Protein AF-A0A496TP37-F1 (afdb_monomer)

Mean predicted aligned error: 8.99 Å

Structure (mmCIF, N/CA/C/O backbone):
data_AF-A0A496TP37-F1
#
_entry.id   AF-A0A496TP37-F1
#
loop_
_atom_site.group_PDB
_atom_site.id
_atom_site.type_symbol
_atom_site.label_atom_id
_atom_site.label_alt_id
_atom_site.label_comp_id
_atom_site.label_asym_id
_atom_site.label_entity_id
_atom_site.label_seq_id
_atom_site.pdbx_PDB_ins_code
_atom_site.Cartn_x
_atom_site.Cartn_y
_atom_s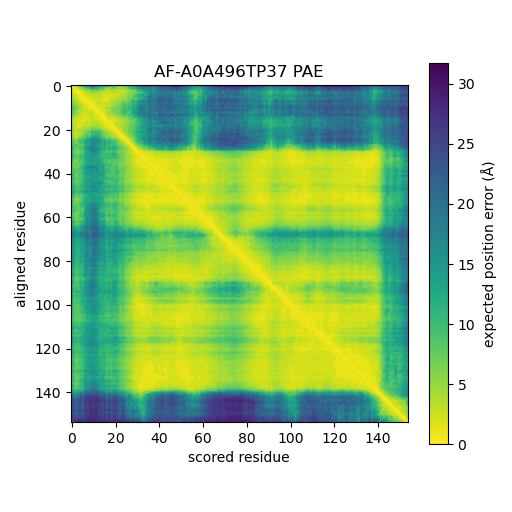ite.Cartn_z
_atom_site.occupancy
_atom_site.B_iso_or_equiv
_atom_site.auth_seq_id
_atom_site.auth_comp_id
_atom_site.auth_asym_id
_atom_site.auth_atom_id
_atom_site.pdbx_PDB_model_num
ATOM 1 N N . LYS A 1 1 ? -11.619 12.495 -5.257 1.00 53.22 1 LYS A N 1
ATOM 2 C CA . LYS A 1 1 ? -11.632 13.591 -4.256 1.00 53.22 1 LYS A CA 1
ATOM 3 C C . LYS A 1 1 ? -10.196 14.105 -4.172 1.00 53.22 1 LYS A C 1
ATOM 5 O O . LYS A 1 1 ? -9.314 13.289 -4.377 1.00 53.22 1 LYS A O 1
ATOM 10 N N . GLY A 1 2 ? -9.989 15.420 -4.062 1.00 66.56 2 GLY A N 1
ATOM 11 C CA . GLY A 1 2 ? -8.656 16.046 -4.087 1.00 66.56 2 GLY A CA 1
ATOM 12 C C . GLY A 1 2 ? -7.951 16.020 -2.726 1.00 66.56 2 GLY A C 1
ATOM 13 O O . GLY A 1 2 ? -8.328 15.237 -1.860 1.00 66.56 2 GLY A O 1
ATOM 14 N N . PHE A 1 3 ? -6.971 16.898 -2.522 1.00 66.25 3 PHE A N 1
ATOM 15 C CA . PHE A 1 3 ? -6.125 16.924 -1.322 1.00 66.25 3 PHE A CA 1
ATOM 16 C C . PHE A 1 3 ? -6.819 17.659 -0.172 1.00 66.25 3 PHE A C 1
ATOM 18 O O . PHE A 1 3 ? -7.283 18.777 -0.396 1.00 66.25 3 PHE A O 1
ATOM 25 N N . PRO A 1 4 ? -6.914 17.095 1.047 1.00 72.69 4 PRO A N 1
ATOM 26 C CA . PRO A 1 4 ? -7.517 17.803 2.172 1.00 72.69 4 PRO A CA 1
ATOM 27 C C . PRO A 1 4 ? -6.776 19.116 2.429 1.00 72.69 4 PRO A C 1
ATOM 29 O O . PRO A 1 4 ? -5.544 19.177 2.398 1.00 72.69 4 PRO A O 1
ATOM 32 N N . LYS A 1 5 ? -7.528 20.186 2.670 1.00 79.06 5 LYS A N 1
ATOM 33 C CA . LYS A 1 5 ? -6.941 21.479 2.998 1.00 79.06 5 LYS A CA 1
ATOM 34 C C . LYS A 1 5 ? -6.326 21.416 4.393 1.00 79.06 5 LYS A C 1
ATOM 36 O O . LYS A 1 5 ? -6.998 21.075 5.363 1.00 79.06 5 LYS A O 1
ATOM 41 N N . TYR A 1 6 ? -5.068 21.825 4.488 1.00 80.25 6 TYR A N 1
ATOM 42 C CA . TYR A 1 6 ? -4.398 22.015 5.767 1.00 80.25 6 TYR A CA 1
ATOM 43 C C . TYR A 1 6 ? -4.899 23.287 6.455 1.00 80.25 6 TYR A C 1
ATOM 45 O O . TYR A 1 6 ? -5.019 24.342 5.820 1.00 80.25 6 TYR A O 1
ATOM 53 N N . TYR A 1 7 ? -5.151 23.214 7.757 1.00 83.88 7 TYR A N 1
ATOM 54 C CA . TYR A 1 7 ? -5.413 24.391 8.581 1.00 83.88 7 TYR A CA 1
ATOM 55 C C . TYR A 1 7 ? -4.819 24.219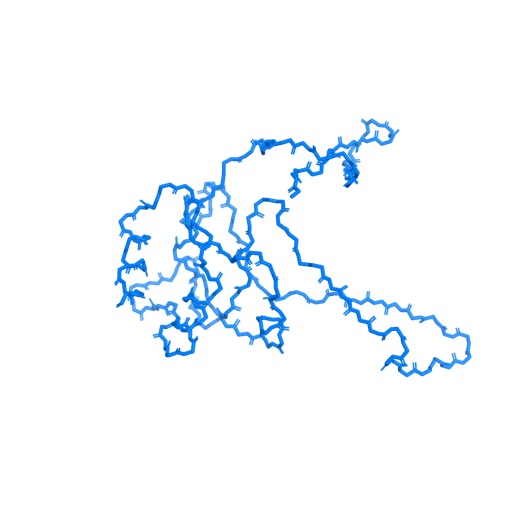 9.977 1.00 83.88 7 TYR A C 1
ATOM 57 O O . TYR A 1 7 ? -4.532 23.113 10.410 1.00 83.88 7 TYR A O 1
ATOM 65 N N . SER A 1 8 ? -4.623 25.325 10.686 1.00 86.06 8 SER A N 1
ATOM 66 C CA . SER A 1 8 ? -4.280 25.299 12.104 1.00 86.06 8 SER A CA 1
ATOM 67 C C . SER A 1 8 ? -5.335 26.097 12.865 1.00 86.06 8 SER A C 1
ATOM 69 O O . SER A 1 8 ? -5.517 27.279 12.546 1.00 86.06 8 SER A O 1
ATOM 71 N N . PRO A 1 9 ? -6.042 25.496 13.839 1.00 82.94 9 PRO A N 1
ATOM 72 C CA . PRO A 1 9 ? -7.013 26.226 14.648 1.00 82.94 9 PRO A CA 1
ATOM 73 C C . PRO A 1 9 ? -6.392 27.408 15.407 1.00 82.94 9 PRO A C 1
ATOM 75 O O . PRO A 1 9 ? -7.064 28.414 15.634 1.00 82.94 9 PRO A O 1
ATOM 78 N N . ASP A 1 10 ? -5.119 27.294 15.799 1.00 89.94 10 ASP A N 1
ATOM 79 C CA . ASP A 1 10 ? -4.412 28.247 16.662 1.00 89.94 10 ASP A CA 1
ATOM 80 C C . ASP A 1 10 ? -3.208 28.938 15.986 1.00 89.94 10 ASP A C 1
ATOM 82 O O . ASP A 1 10 ? -2.503 29.729 16.619 1.00 89.94 10 ASP A O 1
ATOM 86 N N . GLY A 1 11 ? -2.983 28.670 14.697 1.00 88.56 11 GLY A N 1
ATOM 87 C CA . GLY A 1 11 ? -1.869 29.199 13.909 1.00 88.56 11 GLY A CA 1
ATOM 88 C C . GLY A 1 11 ? -0.523 28.513 14.163 1.00 88.56 11 GLY A C 1
ATOM 89 O O . GLY A 1 11 ? 0.498 29.017 13.692 1.00 88.56 11 GLY A O 1
ATOM 90 N N . LYS A 1 12 ? -0.496 27.400 14.904 1.00 87.44 12 LYS A N 1
ATOM 91 C CA . LYS A 1 12 ? 0.706 26.611 15.202 1.00 87.44 12 LYS A CA 1
ATOM 92 C C . LYS A 1 12 ? 0.656 25.226 14.556 1.00 87.44 12 LYS A C 1
ATOM 94 O O . LYS A 1 12 ? -0.370 24.786 14.049 1.00 87.44 12 LYS A O 1
ATOM 99 N N . GLU A 1 13 ? 1.795 24.547 14.568 1.00 76.50 13 GLU A N 1
ATOM 100 C CA . GLU A 1 13 ? 1.903 23.143 14.172 1.00 76.50 13 GLU A CA 1
ATOM 101 C C . GLU A 1 13 ? 1.504 22.188 15.320 1.00 76.50 13 GLU A C 1
ATOM 103 O O . GLU A 1 13 ? 1.655 22.561 16.490 1.00 76.50 13 GLU A O 1
ATOM 108 N N . PRO A 1 14 ? 1.065 20.946 15.016 1.00 78.12 14 PRO A N 1
ATOM 109 C CA . PRO A 1 14 ? 0.859 20.390 13.673 1.00 78.12 14 PRO A CA 1
ATOM 110 C C . PRO A 1 14 ? -0.428 20.906 13.010 1.00 78.12 14 PRO A C 1
ATOM 112 O O . PRO A 1 14 ? -1.369 21.317 13.681 1.00 78.12 14 PRO A O 1
ATOM 115 N N . LEU A 1 15 ? -0.459 20.882 11.677 1.00 78.44 15 LEU A N 1
ATOM 116 C CA . LEU A 1 15 ? -1.654 21.229 10.904 1.00 78.44 15 LEU A CA 1
ATOM 117 C C . LEU A 1 15 ? -2.706 20.110 11.009 1.00 78.44 15 LEU A C 1
ATOM 119 O O . LEU A 1 15 ? -2.367 18.927 10.993 1.00 78.44 15 LEU A O 1
ATOM 123 N N . GLU A 1 16 ? -3.979 20.491 11.067 1.00 83.38 16 GLU A N 1
ATOM 124 C CA . GLU A 1 16 ? -5.143 19.613 10.943 1.00 83.38 16 GLU A CA 1
ATOM 125 C C . GLU A 1 16 ? -5.619 19.520 9.480 1.00 83.38 16 GLU A C 1
ATOM 127 O O . GLU A 1 16 ? -5.285 20.359 8.636 1.00 83.38 16 GLU A O 1
ATOM 132 N N . TYR A 1 17 ? -6.425 18.495 9.185 1.00 80.44 17 TYR A N 1
ATOM 133 C CA . TYR A 1 17 ? -6.938 18.189 7.847 1.00 80.44 17 TYR A CA 1
ATOM 134 C C . TYR A 1 17 ? -8.442 18.477 7.746 1.00 80.44 17 TYR A C 1
ATOM 136 O O . TYR A 1 17 ? -9.249 17.834 8.418 1.00 80.44 17 TYR A O 1
ATOM 144 N N . ASP A 1 18 ? -8.842 19.405 6.871 1.00 80.50 18 ASP A N 1
ATOM 145 C CA . ASP A 1 18 ? -10.250 19.626 6.517 1.00 80.50 18 ASP A CA 1
ATOM 146 C C . ASP A 1 18 ? -10.631 18.757 5.309 1.00 80.50 18 ASP A C 1
ATOM 148 O O . ASP A 1 18 ? -10.386 19.102 4.150 1.00 80.50 18 ASP A O 1
ATOM 152 N N . TYR A 1 19 ? -11.263 17.617 5.589 1.00 73.31 19 TYR A N 1
ATOM 153 C CA . TYR A 1 19 ? -11.733 16.668 4.576 1.00 73.31 19 TYR A CA 1
ATOM 154 C C . TYR A 1 19 ? -12.965 17.155 3.788 1.00 73.31 19 TYR A C 1
ATOM 156 O O . TYR A 1 19 ? -13.321 16.546 2.774 1.00 73.31 19 TYR A O 1
ATOM 164 N N . TYR A 1 20 ? -13.618 18.245 4.210 1.00 78.75 20 TYR A N 1
ATOM 165 C CA . TYR A 1 20 ? -14.743 18.851 3.487 1.00 78.75 20 TYR A CA 1
ATOM 166 C C . TYR A 1 20 ? -14.283 19.866 2.434 1.00 78.75 20 TYR A C 1
ATOM 168 O O . TYR A 1 20 ? -15.029 20.152 1.493 1.00 78.75 20 TYR A O 1
ATOM 176 N N . GLN A 1 21 ? -13.054 20.377 2.549 1.00 72.38 21 GLN A N 1
ATOM 177 C CA . GLN A 1 21 ? -12.430 21.267 1.569 1.00 72.38 21 GLN A CA 1
ATOM 178 C C . GLN A 1 21 ? -11.260 20.564 0.879 1.00 72.38 21 GLN A C 1
ATOM 180 O O . GLN A 1 21 ? -10.127 20.605 1.348 1.00 72.38 21 GLN A O 1
ATOM 185 N N . ALA A 1 22 ? -11.530 19.952 -0.274 1.00 69.56 22 ALA A N 1
ATOM 186 C CA . ALA A 1 22 ? -10.492 19.347 -1.101 1.00 69.56 22 ALA A CA 1
ATOM 187 C C . ALA A 1 22 ? -9.889 20.366 -2.085 1.00 69.56 22 ALA A C 1
ATOM 189 O O . ALA A 1 22 ? -10.608 20.977 -2.879 1.00 69.56 22 ALA A O 1
ATOM 190 N N . LEU A 1 23 ? -8.566 20.518 -2.063 1.00 64.75 23 LEU A N 1
ATOM 191 C CA . LEU A 1 23 ? -7.782 21.232 -3.065 1.00 64.75 23 LEU A CA 1
ATOM 192 C C . LEU A 1 23 ? -7.675 20.392 -4.352 1.00 64.75 23 LEU A C 1
ATOM 194 O O . LEU A 1 23 ? -7.538 19.168 -4.276 1.00 64.75 23 LEU A O 1
ATOM 198 N N . PRO A 1 24 ? -7.740 21.021 -5.539 1.00 62.25 24 PRO A N 1
ATOM 199 C CA . PRO A 1 24 ? -7.767 20.306 -6.815 1.00 62.25 24 PRO A CA 1
ATOM 200 C C . PRO A 1 24 ? -6.401 19.763 -7.255 1.00 62.25 24 PRO A C 1
ATOM 202 O O . PRO A 1 24 ? -6.361 18.852 -8.077 1.00 62.25 24 PRO A O 1
ATOM 205 N N . GLU A 1 25 ? -5.301 20.301 -6.725 1.00 61.53 25 GLU A N 1
ATOM 206 C CA . GLU A 1 25 ? -3.936 19.984 -7.152 1.00 61.53 25 GLU A CA 1
ATOM 207 C C . GLU A 1 25 ? -3.052 19.661 -5.948 1.00 61.53 25 GLU A C 1
ATOM 209 O O . GLU A 1 25 ? -3.190 20.264 -4.878 1.00 61.53 25 GLU A O 1
ATOM 214 N N . ALA A 1 26 ? -2.153 18.695 -6.136 1.00 63.50 26 ALA A N 1
ATOM 215 C CA . ALA A 1 26 ? -1.124 18.363 -5.165 1.00 63.50 26 ALA A CA 1
ATOM 216 C C . ALA A 1 26 ? -0.050 19.450 -5.194 1.00 63.50 26 ALA A C 1
ATOM 218 O O . ALA A 1 26 ? 0.298 19.953 -6.260 1.00 63.50 26 ALA A O 1
ATOM 219 N N . LEU A 1 27 ? 0.556 19.744 -4.046 1.00 60.25 27 LEU A N 1
ATOM 220 C CA . LEU A 1 27 ? 1.785 20.544 -4.000 1.00 60.25 27 LEU A CA 1
ATOM 221 C C . LEU A 1 27 ? 3.038 19.715 -4.349 1.00 60.25 27 LEU A C 1
ATOM 223 O O . LEU A 1 27 ? 4.148 20.246 -4.312 1.00 60.25 27 LEU A O 1
ATOM 227 N N . TRP A 1 28 ? 2.871 18.428 -4.670 1.00 67.06 28 TRP A N 1
ATOM 228 C CA . TRP A 1 28 ? 3.952 17.462 -4.851 1.00 67.06 28 TRP A CA 1
ATOM 229 C C . TRP A 1 28 ? 3.750 16.622 -6.112 1.00 67.06 28 TRP A C 1
ATOM 231 O O . TRP A 1 28 ? 2.633 16.224 -6.431 1.00 67.06 28 TRP A O 1
ATOM 241 N N . ASP A 1 29 ? 4.851 16.337 -6.806 1.00 72.50 29 ASP A N 1
ATOM 242 C CA . ASP A 1 29 ? 4.873 15.413 -7.940 1.00 72.50 29 ASP A CA 1
ATOM 243 C C . ASP A 1 29 ? 4.857 13.959 -7.451 1.00 72.50 29 ASP A C 1
ATOM 245 O O . ASP A 1 29 ? 5.778 13.548 -6.734 1.00 72.50 29 ASP A O 1
ATOM 249 N N . ASP A 1 30 ? 3.899 13.166 -7.934 1.00 77.25 30 ASP A N 1
ATOM 250 C CA . ASP A 1 30 ? 3.883 11.713 -7.743 1.00 77.25 30 ASP A CA 1
ATOM 251 C C . ASP A 1 30 ? 5.097 11.031 -8.403 1.00 77.25 30 ASP A C 1
ATOM 253 O O . ASP A 1 30 ? 5.638 11.481 -9.422 1.00 77.25 30 ASP A O 1
ATOM 257 N N . GLN A 1 31 ? 5.503 9.888 -7.850 1.00 88.38 31 GLN A N 1
ATOM 258 C CA . GLN A 1 31 ? 6.471 8.989 -8.476 1.00 88.38 31 GLN A CA 1
ATOM 259 C C . GLN A 1 31 ? 5.807 8.286 -9.673 1.00 88.38 31 GLN A C 1
ATOM 261 O O . GLN A 1 31 ? 4.804 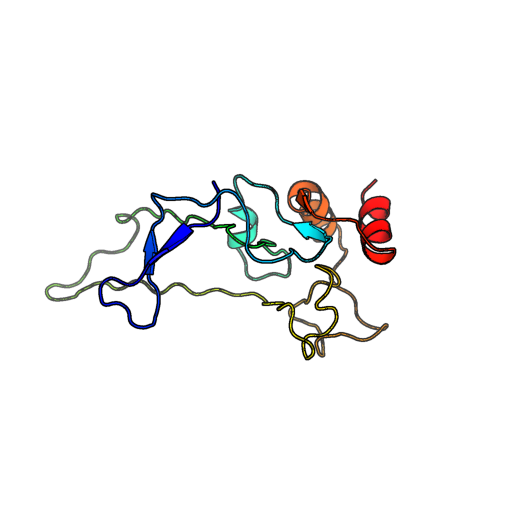7.599 -9.493 1.00 88.38 31 GLN A O 1
ATOM 266 N N . PRO A 1 32 ? 6.328 8.390 -10.910 1.00 91.00 32 PRO A N 1
ATOM 267 C CA . PRO A 1 32 ? 5.751 7.665 -12.031 1.00 91.00 32 PRO A CA 1
ATOM 268 C C . PRO A 1 32 ? 5.726 6.149 -11.801 1.00 91.00 32 PRO A C 1
ATOM 270 O O . PRO A 1 32 ? 6.688 5.556 -11.298 1.00 91.00 32 PRO A O 1
ATOM 273 N N . GLY A 1 33 ? 4.624 5.511 -12.193 1.00 92.94 33 GLY A N 1
ATOM 274 C CA . GLY A 1 33 ? 4.417 4.087 -11.958 1.00 92.94 33 GLY A CA 1
ATOM 275 C C . GLY A 1 33 ? 2.965 3.639 -12.066 1.00 92.94 33 GLY A C 1
ATOM 276 O O . GLY A 1 33 ? 2.084 4.388 -12.498 1.00 92.94 33 GLY A O 1
ATOM 277 N N . TYR A 1 34 ? 2.739 2.386 -11.678 1.00 94.75 34 TYR A N 1
ATOM 278 C CA . TYR A 1 34 ? 1.417 1.787 -11.573 1.00 94.75 34 TYR A CA 1
ATOM 279 C C . TYR A 1 34 ? 0.997 1.729 -10.113 1.00 94.75 34 TYR A C 1
ATOM 281 O O . TYR A 1 34 ? 1.622 1.053 -9.301 1.00 94.75 34 TYR A O 1
ATOM 289 N N . TYR A 1 35 ? -0.080 2.436 -9.813 1.00 96.12 35 TYR A N 1
ATOM 290 C CA . TY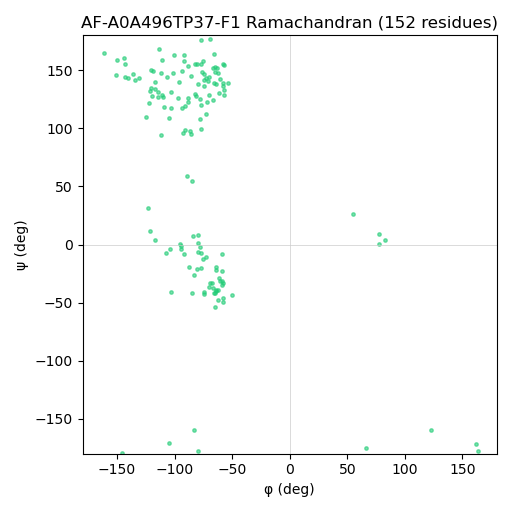R A 1 35 ? -0.721 2.449 -8.516 1.00 96.12 35 TYR A CA 1
ATOM 291 C C . TYR A 1 35 ? -1.949 1.546 -8.521 1.00 96.12 35 TYR A C 1
ATOM 293 O O . TYR A 1 35 ? -2.511 1.227 -9.580 1.00 96.12 35 TYR A O 1
ATOM 301 N N . THR A 1 36 ? -2.416 1.194 -7.328 1.00 97.81 36 THR A N 1
ATOM 302 C CA . THR A 1 36 ? -3.658 0.445 -7.179 1.00 97.81 36 THR A CA 1
ATOM 303 C C . THR A 1 36 ? -4.841 1.279 -7.690 1.00 97.81 36 THR A C 1
ATOM 305 O O . THR A 1 36 ? -4.911 2.501 -7.506 1.00 97.81 36 THR A O 1
ATOM 308 N N . ARG A 1 37 ? -5.760 0.627 -8.408 1.00 96.69 37 ARG A N 1
ATOM 309 C CA . ARG A 1 37 ? -7.022 1.200 -8.885 1.00 96.69 37 ARG A CA 1
ATOM 310 C C . ARG A 1 37 ? -7.921 1.555 -7.704 1.00 96.69 37 ARG A C 1
ATOM 312 O O . ARG A 1 3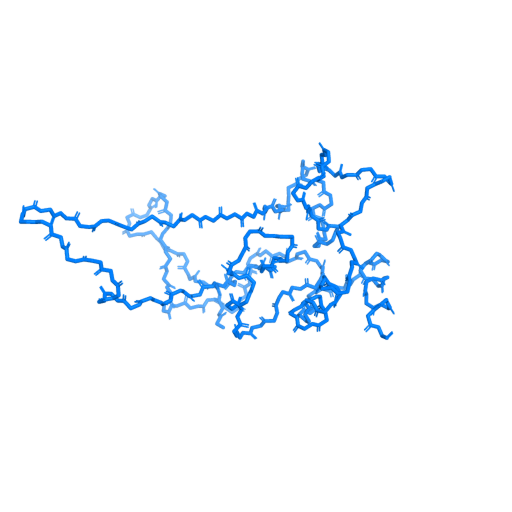7 ? -7.904 0.877 -6.681 1.00 96.69 37 ARG A O 1
ATOM 319 N N . TYR A 1 38 ? -8.787 2.544 -7.891 1.00 95.62 38 TYR A N 1
ATOM 320 C CA . TYR A 1 38 ? -9.873 2.784 -6.944 1.00 95.62 38 TYR A CA 1
ATOM 321 C C . TYR A 1 38 ? -10.890 1.642 -6.956 1.00 95.62 38 TYR A C 1
ATOM 323 O O . TYR A 1 38 ? -11.103 0.995 -7.984 1.00 95.62 38 TYR A O 1
ATOM 331 N N . GLY A 1 39 ? -11.556 1.447 -5.821 1.00 96.00 39 GLY A N 1
ATOM 332 C CA . GLY A 1 39 ? -12.586 0.432 -5.641 1.00 96.00 39 GLY A CA 1
ATOM 333 C C . GLY A 1 39 ? -12.248 -0.512 -4.499 1.00 96.00 39 GLY A C 1
ATOM 334 O O . GLY A 1 39 ? -11.452 -0.182 -3.624 1.00 96.00 39 GLY A O 1
ATOM 335 N N . ASP A 1 40 ? -12.879 -1.682 -4.519 1.00 96.75 40 ASP A N 1
ATOM 336 C CA . ASP A 1 40 ? -12.663 -2.699 -3.500 1.00 96.75 40 ASP A CA 1
ATOM 337 C C . ASP A 1 40 ? -11.227 -3.248 -3.579 1.00 96.75 40 ASP A C 1
ATOM 339 O O . ASP A 1 40 ? -10.755 -3.704 -4.632 1.00 96.75 40 ASP A O 1
ATOM 343 N N . VAL A 1 41 ? -10.531 -3.160 -2.448 1.00 97.38 41 VAL A N 1
ATOM 344 C CA . VAL A 1 41 ? -9.178 -3.680 -2.223 1.00 97.38 41 VAL A CA 1
ATOM 345 C C . VAL A 1 41 ? -9.131 -4.675 -1.069 1.00 97.38 41 VAL A C 1
ATOM 347 O O . VAL A 1 41 ? -8.044 -5.059 -0.653 1.00 97.38 41 VAL A O 1
ATOM 350 N N . ARG A 1 42 ? -10.285 -5.132 -0.563 1.00 95.88 42 ARG A N 1
ATOM 351 C CA . ARG A 1 42 ? -10.385 -6.022 0.598 1.00 95.88 42 ARG A CA 1
ATOM 352 C C . ARG A 1 42 ? -9.466 -7.229 0.484 1.00 95.88 42 ARG A C 1
ATOM 354 O O . ARG A 1 42 ? -8.808 -7.551 1.462 1.00 95.88 42 ARG A O 1
ATOM 361 N N . GLU A 1 43 ? -9.393 -7.867 -0.684 1.00 96.06 43 GLU A N 1
ATOM 362 C CA . GLU A 1 43 ? -8.540 -9.047 -0.890 1.00 96.06 43 GLU A CA 1
ATOM 363 C C . GLU A 1 43 ? -7.056 -8.779 -0.600 1.00 96.06 43 GLU A C 1
ATOM 365 O O . GLU A 1 43 ? -6.390 -9.657 -0.059 1.00 96.06 43 GLU A O 1
ATOM 370 N N . LEU A 1 44 ? -6.566 -7.564 -0.871 1.00 97.19 44 LEU A N 1
ATOM 371 C CA . LEU A 1 44 ? -5.185 -7.150 -0.589 1.00 97.19 44 LEU A CA 1
ATOM 372 C C . LEU A 1 44 ? -4.933 -6.867 0.898 1.00 97.19 44 LEU A C 1
ATOM 374 O O . LEU A 1 44 ? -3.794 -6.708 1.309 1.00 97.19 44 LEU A O 1
ATOM 378 N N . LEU A 1 45 ? -5.989 -6.774 1.709 1.00 95.62 45 LEU A N 1
ATOM 379 C CA . LEU A 1 45 ? -5.914 -6.455 3.138 1.00 95.62 45 LEU A CA 1
ATOM 380 C C . LEU A 1 45 ? -6.128 -7.687 4.028 1.00 95.62 45 LEU A C 1
ATOM 382 O O . LEU A 1 45 ? -6.073 -7.583 5.251 1.00 95.62 45 LEU A O 1
ATOM 386 N N . MET A 1 46 ? -6.435 -8.848 3.437 1.00 94.00 46 MET A N 1
ATOM 387 C CA . MET A 1 46 ? -6.785 -10.055 4.194 1.00 94.00 46 MET A CA 1
ATOM 388 C C . MET A 1 46 ? -5.569 -10.816 4.728 1.00 94.00 46 MET A C 1
ATOM 390 O O . MET A 1 46 ? -5.732 -11.639 5.630 1.00 94.00 46 MET A O 1
ATOM 394 N N . GLN A 1 47 ? -4.385 -10.609 4.151 1.00 95.19 47 GLN A N 1
ATOM 395 C CA . GLN A 1 47 ? -3.161 -11.330 4.496 1.00 95.19 47 GLN A CA 1
ATOM 396 C C . GLN A 1 47 ? -1.962 -10.388 4.425 1.00 95.19 47 GLN A C 1
ATOM 398 O O . GLN A 1 47 ? -1.907 -9.520 3.560 1.00 95.19 47 GLN A O 1
ATOM 403 N N . THR A 1 48 ? -1.002 -10.587 5.328 1.00 96.56 48 THR A N 1
ATOM 404 C CA . THR A 1 48 ? 0.332 -9.999 5.198 1.00 96.56 48 THR A CA 1
ATOM 405 C C . THR A 1 48 ? 1.099 -10.818 4.173 1.00 96.56 48 THR A C 1
ATOM 407 O O . THR A 1 48 ? 1.566 -11.920 4.464 1.00 96.56 48 THR A O 1
ATOM 410 N N . ASP A 1 49 ? 1.153 -10.302 2.955 1.00 96.00 49 ASP A N 1
ATOM 411 C CA . ASP A 1 49 ? 1.925 -10.852 1.854 1.00 96.00 49 ASP A CA 1
ATOM 412 C C . ASP A 1 49 ? 2.464 -9.709 0.981 1.00 96.00 49 ASP A C 1
ATOM 414 O O . ASP A 1 49 ? 2.262 -8.533 1.282 1.00 96.00 49 ASP A O 1
ATOM 418 N N . ASP A 1 50 ? 3.190 -10.036 -0.086 1.00 97.44 50 ASP A N 1
ATOM 419 C CA . ASP A 1 50 ? 3.832 -9.024 -0.921 1.00 97.44 50 ASP A CA 1
ATOM 420 C C . ASP A 1 50 ? 2.877 -8.338 -1.917 1.00 97.44 50 ASP A C 1
ATOM 422 O O . ASP A 1 50 ? 3.337 -7.557 -2.745 1.00 97.44 50 ASP A O 1
ATOM 426 N N . LYS A 1 51 ? 1.552 -8.553 -1.869 1.00 97.50 51 LYS A N 1
ATOM 427 C CA . LYS A 1 51 ? 0.565 -7.862 -2.724 1.00 97.50 51 LYS A CA 1
ATOM 428 C C . LYS A 1 51 ? 0.017 -6.605 -2.038 1.00 97.50 51 LYS A C 1
ATOM 430 O O . LYS A 1 51 ? -0.948 -6.649 -1.283 1.00 97.50 51 LYS A O 1
ATOM 435 N N . PHE A 1 52 ? 0.601 -5.455 -2.354 1.00 97.50 52 PHE A N 1
ATOM 436 C CA . PHE A 1 52 ? 0.293 -4.198 -1.668 1.00 97.50 52 PHE A CA 1
ATOM 437 C C . PHE A 1 52 ? -0.876 -3.402 -2.259 1.00 97.50 52 PHE A C 1
ATOM 439 O O . PHE A 1 52 ? -1.120 -3.388 -3.464 1.00 97.50 52 PHE A O 1
ATOM 446 N N . VAL A 1 53 ? -1.523 -2.598 -1.414 1.00 97.81 53 VAL A N 1
ATOM 447 C CA . VAL A 1 53 ? -2.203 -1.388 -1.890 1.00 97.81 53 VAL A CA 1
ATOM 448 C C . VAL A 1 53 ? -1.138 -0.318 -2.134 1.00 97.81 53 VAL A C 1
ATOM 450 O O . VAL A 1 53 ? -0.571 0.238 -1.197 1.00 97.81 53 VAL A O 1
ATOM 453 N N . ILE A 1 54 ? -0.863 -0.019 -3.401 1.00 97.00 54 ILE A N 1
ATOM 454 C CA . ILE A 1 54 ? 0.074 1.027 -3.817 1.00 97.00 54 ILE A CA 1
ATOM 455 C C . ILE A 1 54 ? -0.687 2.352 -3.869 1.00 97.00 54 ILE A C 1
ATOM 457 O O . ILE A 1 54 ? -1.390 2.649 -4.844 1.00 97.00 54 ILE A O 1
ATOM 461 N N . ALA A 1 55 ? -0.553 3.130 -2.798 1.00 93.88 55 ALA A N 1
ATOM 462 C CA . ALA A 1 55 ? -1.175 4.437 -2.629 1.00 93.88 55 ALA A CA 1
ATOM 463 C C . ALA A 1 55 ? -0.218 5.575 -3.023 1.00 93.88 55 ALA A C 1
ATOM 465 O O . ALA A 1 55 ? 0.980 5.527 -2.748 1.00 93.88 55 ALA A O 1
ATOM 466 N N . GLY A 1 56 ? -0.761 6.591 -3.689 1.00 89.19 56 GLY A N 1
ATOM 467 C CA . GLY A 1 56 ? -0.111 7.869 -3.957 1.00 89.19 56 GLY A CA 1
ATOM 468 C C . GLY A 1 56 ? -0.662 8.964 -3.051 1.00 89.19 56 GLY A C 1
ATOM 469 O O . GLY A 1 56 ? -1.419 8.706 -2.109 1.00 89.19 56 GLY A O 1
ATOM 470 N N . HIS A 1 57 ? -0.287 10.211 -3.328 1.00 82.62 57 HIS A N 1
ATOM 471 C CA . HIS A 1 57 ? -0.740 11.330 -2.513 1.00 82.62 57 HIS A CA 1
ATOM 472 C C . HIS A 1 57 ? -2.273 11.460 -2.545 1.00 82.62 57 HIS A C 1
ATOM 474 O O . HIS A 1 57 ? -2.891 11.500 -3.607 1.00 82.62 57 HIS A O 1
ATOM 480 N N . GLY A 1 58 ? -2.889 11.572 -1.365 1.00 80.62 58 GLY A N 1
ATOM 481 C CA . GLY A 1 58 ? -4.336 11.773 -1.224 1.00 80.62 58 GLY A CA 1
ATOM 482 C C . GLY A 1 58 ? -5.195 10.520 -1.426 1.00 80.62 58 GLY A C 1
ATOM 483 O O . GLY A 1 58 ? -6.417 10.618 -1.310 1.00 80.62 58 GLY A O 1
ATOM 484 N N . ASP A 1 59 ? -4.597 9.359 -1.701 1.00 89.19 59 ASP A N 1
ATOM 485 C CA . ASP A 1 59 ? -5.335 8.099 -1.687 1.00 89.19 59 ASP A CA 1
ATOM 486 C C . ASP A 1 59 ? -5.591 7.630 -0.249 1.00 89.19 59 ASP A C 1
ATOM 488 O O . ASP A 1 59 ? -4.798 7.867 0.662 1.00 89.19 59 ASP A O 1
ATOM 492 N N . GLU A 1 60 ? -6.710 6.940 -0.054 1.00 90.12 60 GLU A N 1
ATOM 493 C CA . GLU A 1 60 ? -7.160 6.449 1.246 1.00 90.12 60 GLU A CA 1
ATOM 494 C C . GLU A 1 60 ? -7.751 5.047 1.089 1.00 90.12 60 GLU A C 1
ATOM 496 O O . GLU A 1 60 ? -8.442 4.755 0.107 1.00 90.12 60 GLU A O 1
ATOM 501 N N . VAL A 1 61 ? -7.519 4.199 2.090 1.00 92.56 61 VAL A N 1
ATOM 502 C CA . VAL A 1 61 ? -8.270 2.959 2.293 1.00 92.56 61 VAL A CA 1
ATOM 503 C C . VAL A 1 61 ? -9.233 3.179 3.454 1.00 92.56 61 VAL A C 1
ATOM 505 O O . VAL A 1 61 ? -8.817 3.264 4.608 1.00 92.56 61 VAL A O 1
ATOM 508 N N . ALA A 1 62 ? -10.526 3.258 3.146 1.00 90.50 62 ALA A N 1
ATOM 509 C CA . ALA A 1 62 ? -11.570 3.324 4.160 1.00 90.50 62 ALA A CA 1
ATOM 510 C C . ALA A 1 62 ? -11.882 1.914 4.681 1.00 90.50 62 ALA A C 1
ATOM 512 O O . ALA A 1 62 ? -12.157 1.000 3.900 1.00 90.50 62 ALA A O 1
ATOM 513 N N . LEU A 1 63 ? -11.849 1.742 6.004 1.00 89.12 63 LEU A N 1
ATOM 514 C CA . LEU A 1 63 ? -12.151 0.480 6.675 1.00 89.12 63 LEU A CA 1
ATOM 515 C C . LEU A 1 63 ? -13.469 0.596 7.438 1.00 89.12 63 LEU A C 1
ATOM 517 O O . LEU A 1 63 ? -13.630 1.470 8.287 1.00 89.12 63 LEU A O 1
ATOM 521 N N . GLU A 1 64 ? -14.384 -0.333 7.178 1.00 87.62 64 GLU A N 1
ATOM 522 C CA . GLU A 1 64 ? -15.641 -0.469 7.909 1.00 87.62 64 GLU A CA 1
ATOM 523 C C . GLU A 1 64 ? -15.721 -1.864 8.531 1.00 87.62 64 GLU A C 1
ATOM 525 O O . GLU A 1 64 ? -15.476 -2.879 7.872 1.00 87.62 64 GLU A O 1
ATOM 530 N N . PHE A 1 65 ? -16.066 -1.924 9.814 1.00 85.12 65 PHE A N 1
ATOM 531 C CA . PHE A 1 65 ? -16.245 -3.172 10.547 1.00 85.12 65 PHE A CA 1
ATOM 532 C C . PHE A 1 65 ? -17.503 -3.108 11.407 1.00 85.12 65 PHE A C 1
ATOM 534 O O . PHE A 1 65 ? -17.887 -2.059 11.924 1.00 85.12 65 PHE A O 1
ATOM 541 N N . ALA A 1 66 ? -18.160 -4.256 11.554 1.00 86.69 66 ALA A N 1
ATOM 542 C CA . ALA A 1 66 ? -19.388 -4.368 12.321 1.00 86.69 66 ALA A CA 1
ATOM 543 C C . ALA A 1 66 ? -19.073 -4.261 13.820 1.00 86.69 66 ALA A C 1
ATOM 545 O O . ALA A 1 66 ? -18.423 -5.138 14.392 1.00 86.69 66 ALA A O 1
ATOM 546 N N . ALA A 1 67 ? -19.519 -3.179 14.457 1.00 80.38 67 ALA A N 1
ATOM 547 C CA . ALA A 1 67 ? -19.245 -2.901 15.869 1.00 80.38 67 ALA A CA 1
ATOM 548 C C . ALA A 1 67 ? -19.861 -3.938 16.828 1.00 80.38 67 ALA A C 1
ATOM 550 O O . ALA A 1 67 ? -19.430 -4.046 17.971 1.00 80.38 67 ALA A O 1
ATOM 551 N N . ASP A 1 68 ? -20.853 -4.698 16.371 1.00 81.00 68 ASP A N 1
ATOM 552 C CA . ASP A 1 68 ? -21.522 -5.785 17.091 1.00 81.00 68 ASP A CA 1
ATOM 553 C C . ASP A 1 68 ? -20.890 -7.166 16.852 1.00 81.00 68 ASP A C 1
ATOM 555 O O . ASP A 1 68 ? -21.219 -8.123 17.548 1.00 81.00 68 ASP A O 1
ATOM 559 N N . SER A 1 69 ? -19.942 -7.284 15.918 1.00 84.12 69 SER A N 1
ATOM 560 C CA . SER A 1 69 ? -19.205 -8.533 15.674 1.00 84.12 69 SER A CA 1
ATOM 561 C C . SER A 1 69 ? -18.100 -8.818 16.700 1.00 84.12 69 SER A C 1
ATOM 563 O O . SER A 1 69 ? -17.447 -9.860 16.631 1.00 84.12 69 SER A O 1
ATOM 565 N N . VAL A 1 70 ? -17.885 -7.914 17.662 1.00 85.12 70 VAL A N 1
ATOM 566 C CA . VAL A 1 70 ? -16.895 -8.071 18.735 1.00 85.12 70 VAL A CA 1
ATOM 567 C C . VAL A 1 70 ? -17.563 -8.512 20.046 1.00 85.12 70 VAL A C 1
ATOM 569 O O . VAL A 1 70 ? -18.697 -8.117 20.312 1.00 85.12 70 VAL A O 1
ATOM 572 N N . PRO A 1 71 ? -16.884 -9.303 20.900 1.00 88.25 71 PRO A N 1
ATOM 573 C CA . PRO A 1 71 ? -17.467 -9.800 22.151 1.00 88.25 71 PRO A CA 1
ATOM 574 C C . PRO A 1 71 ? -17.949 -8.691 23.099 1.00 88.25 71 PRO A C 1
ATOM 576 O O . PRO A 1 71 ? -17.410 -7.584 23.097 1.00 88.25 71 PRO A O 1
ATOM 579 N N . GLU A 1 72 ? -18.908 -8.986 23.977 1.00 90.50 72 GLU A N 1
ATOM 580 C CA . GLU A 1 72 ? -19.297 -8.051 25.041 1.00 90.50 72 GLU A CA 1
ATOM 581 C C . GLU A 1 72 ? -18.132 -7.773 26.008 1.00 90.50 72 GLU A C 1
ATOM 583 O O . GLU A 1 72 ? -17.280 -8.629 26.257 1.00 90.50 72 GLU A O 1
ATOM 588 N N . LEU A 1 73 ? -18.082 -6.551 26.548 1.00 91.62 73 LEU A N 1
ATOM 589 C CA . LEU A 1 73 ? -17.086 -6.175 27.550 1.00 91.62 73 LEU A CA 1
ATOM 590 C C . LEU A 1 73 ? -17.557 -6.554 28.957 1.00 91.62 73 LEU A C 1
ATOM 592 O O . LEU A 1 73 ? -18.737 -6.382 29.272 1.00 91.62 73 LEU A O 1
ATOM 596 N N . PRO A 1 74 ? -16.641 -6.965 29.848 1.00 95.06 74 PRO A N 1
ATOM 597 C CA . PRO A 1 74 ? -16.935 -7.024 31.271 1.00 95.06 74 PRO A CA 1
ATOM 598 C C . PRO A 1 74 ? -17.377 -5.660 31.821 1.00 95.06 74 PRO A C 1
ATOM 600 O O . PRO A 1 74 ? -16.998 -4.600 31.317 1.00 95.06 74 PRO A O 1
ATOM 603 N N . ALA A 1 75 ? -18.151 -5.681 32.906 1.00 95.62 75 ALA A N 1
ATOM 604 C CA . ALA A 1 75 ? -18.601 -4.457 33.558 1.00 95.62 75 ALA A CA 1
ATOM 605 C C . ALA A 1 75 ? -17.411 -3.573 33.983 1.00 95.62 75 ALA A C 1
ATOM 607 O O . ALA A 1 75 ? -16.456 -4.048 34.599 1.00 95.62 75 ALA A O 1
ATOM 608 N N . GLY A 1 76 ? -17.492 -2.278 33.667 1.00 96.88 76 GLY A N 1
ATOM 609 C CA . GLY A 1 76 ? -16.462 -1.286 33.996 1.00 96.88 76 GLY A CA 1
ATOM 610 C C . GLY A 1 76 ? -15.281 -1.221 33.022 1.00 96.88 76 GLY A C 1
ATOM 611 O O . GLY A 1 76 ? -14.351 -0.463 33.279 1.00 96.88 76 GLY A O 1
ATOM 612 N N . TRP A 1 77 ? -15.300 -1.988 31.928 1.00 96.44 77 TRP A N 1
ATOM 613 C CA . TRP A 1 77 ? -14.260 -1.944 30.898 1.00 96.44 77 TRP A CA 1
ATOM 614 C C . TRP A 1 77 ? -14.621 -0.987 29.757 1.00 96.44 77 TRP A C 1
ATOM 616 O O . TRP A 1 77 ? -15.788 -0.850 29.390 1.00 96.44 77 TRP A O 1
ATOM 626 N N . THR A 1 78 ? -13.589 -0.392 29.158 1.00 92.31 78 THR A N 1
ATOM 627 C CA . THR A 1 78 ? -13.663 0.394 27.918 1.00 92.31 78 THR A CA 1
ATOM 628 C C . THR A 1 78 ? -12.939 -0.364 26.810 1.00 92.31 78 THR A C 1
ATOM 630 O O . THR A 1 78 ? -11.976 -1.084 27.077 1.00 92.31 78 THR A O 1
ATOM 633 N N . ARG A 1 79 ? -13.415 -0.229 25.570 1.00 90.00 79 ARG A N 1
ATOM 634 C CA . ARG A 1 79 ? -12.760 -0.793 24.388 1.00 90.00 79 ARG A CA 1
ATOM 635 C C . ARG A 1 79 ? -12.036 0.295 23.617 1.00 90.00 79 ARG A C 1
ATOM 637 O O . ARG A 1 79 ? -12.652 1.289 23.250 1.00 90.00 79 ARG A O 1
ATOM 644 N N . ASP A 1 80 ? -10.786 0.003 23.296 1.00 89.44 80 ASP A N 1
ATOM 645 C CA . ASP A 1 80 ? -9.963 0.754 22.358 1.00 89.44 80 ASP A CA 1
ATOM 646 C C . ASP A 1 80 ? -9.722 -0.079 21.094 1.00 89.44 80 ASP A C 1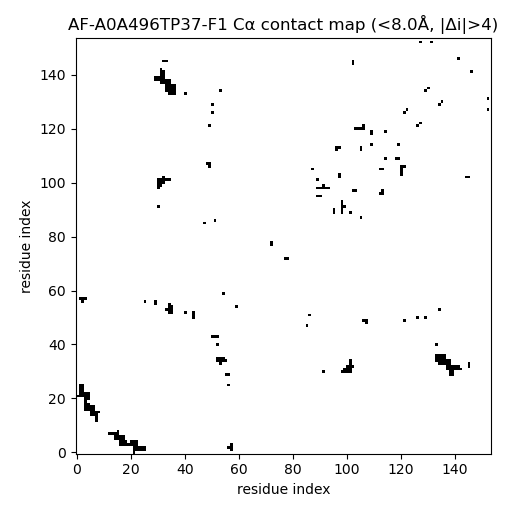
ATOM 648 O O . ASP A 1 80 ? -9.840 -1.309 21.105 1.00 89.44 80 ASP A O 1
ATOM 652 N N . PHE A 1 81 ? -9.378 0.596 20.000 1.00 84.81 81 PHE A N 1
ATOM 653 C CA . PHE A 1 81 ? -9.048 -0.028 18.722 1.00 84.81 81 PHE A CA 1
ATOM 654 C C . PHE A 1 81 ? -7.626 0.360 18.330 1.00 84.81 81 PHE A C 1
ATOM 656 O O . PHE A 1 81 ? -7.244 1.525 18.421 1.00 84.81 81 PHE A O 1
ATOM 663 N N . LEU A 1 82 ? -6.849 -0.623 17.884 1.00 89.44 82 LEU A N 1
ATOM 664 C CA . LEU A 1 82 ? -5.508 -0.421 17.351 1.00 89.44 82 LEU A CA 1
ATOM 665 C C . LEU A 1 82 ? -5.520 -0.803 15.878 1.00 89.44 82 LEU A C 1
ATOM 667 O O . LEU A 1 82 ? -6.003 -1.878 15.521 1.00 89.44 82 LEU A O 1
ATOM 671 N N . LEU A 1 83 ? -4.980 0.076 15.040 1.00 88.38 83 LEU A N 1
ATOM 672 C CA . LEU A 1 83 ? -4.719 -0.229 13.643 1.00 88.38 83 LEU A CA 1
ATOM 673 C C . LEU A 1 83 ? -3.279 -0.723 13.524 1.00 88.38 83 LEU A C 1
ATOM 675 O O . LEU A 1 83 ? -2.340 0.011 13.827 1.00 88.38 83 LEU A O 1
ATOM 679 N N . PHE A 1 84 ? -3.121 -1.967 13.089 1.00 90.94 84 PHE A N 1
ATOM 680 C CA . PHE A 1 84 ? -1.836 -2.503 12.667 1.00 90.94 84 PHE A CA 1
ATOM 681 C C . PHE A 1 84 ? -1.751 -2.389 11.146 1.00 90.94 84 PHE A C 1
ATOM 683 O O . PHE A 1 84 ? -2.653 -2.849 10.446 1.00 90.94 84 PHE A O 1
ATOM 690 N N . VAL A 1 85 ? -0.690 -1.753 10.656 1.00 92.69 85 VAL A N 1
ATOM 691 C CA . VAL A 1 85 ? -0.407 -1.622 9.227 1.00 92.69 85 VAL A CA 1
ATOM 692 C C . VAL A 1 85 ? 0.927 -2.292 8.965 1.00 92.69 85 VAL A C 1
ATOM 694 O O . VAL A 1 85 ? 1.914 -1.987 9.632 1.00 92.69 85 VAL A O 1
ATOM 697 N N . ASP A 1 86 ? 0.926 -3.186 7.989 1.00 96.50 86 ASP A N 1
ATOM 698 C CA . ASP A 1 86 ? 2.117 -3.817 7.451 1.00 96.50 86 ASP A CA 1
ATOM 699 C C . ASP A 1 86 ? 2.336 -3.295 6.028 1.00 96.50 86 ASP A C 1
ATOM 701 O O . ASP A 1 86 ? 1.396 -3.222 5.232 1.00 96.50 86 ASP A O 1
ATOM 705 N N . GLY A 1 87 ? 3.547 -2.824 5.743 1.00 95.12 87 GLY A N 1
ATOM 706 C CA . GLY A 1 87 ? 3.869 -2.255 4.446 1.00 95.12 87 GLY A CA 1
ATOM 707 C C . GLY A 1 87 ? 5.145 -1.429 4.440 1.00 95.12 87 GLY A C 1
ATOM 708 O O . GLY A 1 87 ? 5.847 -1.282 5.441 1.00 95.12 87 GLY A O 1
ATOM 709 N N . PHE A 1 88 ? 5.422 -0.859 3.272 1.00 95.06 88 PHE A N 1
ATOM 710 C CA . PHE A 1 88 ? 6.625 -0.088 3.000 1.00 95.06 88 PHE A CA 1
ATOM 711 C C . PHE A 1 88 ? 6.275 1.350 2.630 1.00 95.06 88 PHE A C 1
ATOM 713 O O . PHE A 1 88 ? 5.249 1.616 2.004 1.00 95.06 88 PHE A O 1
ATOM 720 N N . VAL A 1 89 ? 7.167 2.276 2.972 1.00 92.38 89 VAL A N 1
ATOM 721 C CA . VAL A 1 89 ? 7.070 3.680 2.568 1.00 92.38 89 VAL A CA 1
ATOM 722 C C . VAL A 1 89 ? 8.264 4.012 1.690 1.00 92.38 89 VAL A C 1
ATOM 724 O O . VAL A 1 89 ? 9.402 3.675 2.013 1.00 92.38 89 VAL A O 1
ATOM 727 N N . LYS A 1 90 ? 7.993 4.686 0.574 1.00 89.31 90 LYS A N 1
ATOM 728 C CA . LYS A 1 90 ? 9.016 5.183 -0.336 1.00 89.31 90 LYS A CA 1
ATOM 729 C C . LYS A 1 90 ? 8.827 6.676 -0.519 1.00 89.31 90 LYS A C 1
ATOM 731 O O . LYS A 1 90 ? 7.868 7.123 -1.138 1.00 89.31 90 LYS A O 1
ATOM 736 N N . GLU A 1 91 ? 9.754 7.440 0.030 1.00 85.25 91 GLU A N 1
ATOM 737 C CA . GLU A 1 91 ? 9.704 8.894 -0.024 1.00 85.25 91 GLU A CA 1
ATOM 738 C C . GLU A 1 91 ? 10.464 9.427 -1.236 1.00 85.25 91 GLU A C 1
ATOM 740 O O . GLU A 1 91 ? 11.370 8.791 -1.783 1.00 85.25 91 GLU A O 1
ATOM 745 N N . LYS A 1 92 ? 10.120 10.647 -1.645 1.00 81.25 92 LYS A N 1
ATOM 746 C CA . LYS A 1 92 ? 10.893 11.402 -2.633 1.00 81.25 92 LYS A CA 1
ATOM 747 C C . LYS A 1 92 ? 12.043 12.152 -1.952 1.00 81.25 92 LYS A C 1
ATOM 749 O O . LYS A 1 92 ? 12.166 13.367 -2.076 1.00 81.25 92 LYS A O 1
ATOM 754 N N . ASP A 1 93 ? 12.861 11.415 -1.208 1.00 81.94 93 ASP A N 1
ATOM 755 C CA . ASP A 1 93 ? 14.012 11.932 -0.466 1.00 81.94 93 ASP A CA 1
ATOM 756 C C . ASP A 1 93 ? 15.339 11.524 -1.153 1.00 81.94 93 ASP A C 1
ATOM 758 O O . ASP A 1 93 ? 15.419 10.422 -1.712 1.00 81.94 93 ASP A O 1
ATOM 762 N N . PRO A 1 94 ? 16.392 12.372 -1.147 1.00 79.38 94 PRO A N 1
ATOM 763 C CA . PRO A 1 94 ? 17.688 12.045 -1.752 1.00 79.38 94 PRO A CA 1
ATOM 764 C C . PRO A 1 94 ? 18.376 10.793 -1.189 1.00 79.38 94 PRO A C 1
ATOM 766 O O . PRO A 1 94 ? 19.220 10.214 -1.872 1.00 79.38 94 PRO A O 1
ATOM 769 N N . TYR A 1 95 ? 18.039 10.376 0.031 1.00 83.56 95 TYR A N 1
ATOM 770 C CA . TYR A 1 95 ? 18.559 9.174 0.681 1.00 83.56 95 TYR A CA 1
ATOM 771 C C . TYR A 1 95 ? 17.652 7.952 0.488 1.00 83.56 95 TYR A C 1
ATOM 773 O O . TYR A 1 95 ? 18.010 6.854 0.913 1.00 83.56 95 TYR A O 1
ATOM 781 N N . THR A 1 96 ? 16.512 8.103 -0.193 1.00 82.94 96 THR A N 1
ATOM 782 C CA . THR A 1 96 ? 15.655 6.978 -0.576 1.00 82.94 96 THR A CA 1
ATOM 783 C C . THR A 1 96 ? 16.095 6.413 -1.927 1.00 82.94 96 THR A C 1
ATOM 785 O O . THR A 1 96 ? 16.114 7.102 -2.949 1.00 82.94 96 THR A O 1
ATOM 788 N N . ALA A 1 97 ? 16.426 5.122 -1.959 1.00 87.62 97 ALA A N 1
ATOM 789 C CA . ALA A 1 97 ? 16.754 4.439 -3.203 1.00 87.62 97 ALA A CA 1
ATOM 790 C C . ALA A 1 97 ? 15.539 4.361 -4.139 1.00 87.62 97 ALA A C 1
ATOM 792 O O . ALA A 1 97 ? 14.414 4.082 -3.718 1.00 87.62 97 ALA A O 1
ATOM 793 N N . PHE A 1 98 ? 15.782 4.584 -5.434 1.00 88.50 98 PHE A N 1
ATOM 794 C CA . PHE A 1 98 ? 14.747 4.621 -6.471 1.00 88.50 98 PHE A CA 1
ATOM 795 C C . PHE A 1 98 ? 13.610 5.621 -6.186 1.00 88.50 98 PHE A C 1
ATOM 797 O O . PHE A 1 98 ? 12.501 5.432 -6.675 1.00 88.50 98 PHE A O 1
ATOM 804 N N . SER A 1 99 ? 13.862 6.688 -5.421 1.00 86.62 99 SER A N 1
ATOM 805 C CA . SER A 1 99 ? 12.866 7.676 -4.966 1.00 86.62 99 SER A CA 1
ATOM 806 C C .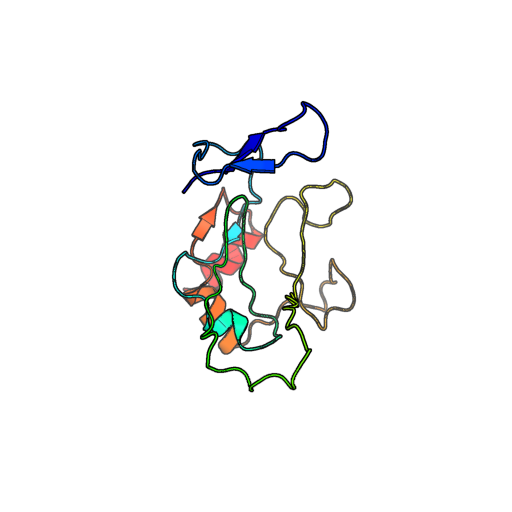 SER A 1 99 ? 12.098 8.412 -6.070 1.00 86.62 99 SER A C 1
ATOM 808 O O . SER A 1 99 ? 11.140 9.129 -5.784 1.00 86.62 99 SER A O 1
ATOM 810 N N . SER A 1 100 ? 12.488 8.246 -7.332 1.00 88.19 100 SER A N 1
ATOM 811 C CA . SER A 1 100 ? 11.848 8.857 -8.493 1.00 88.19 100 SER A CA 1
ATOM 812 C C . SER A 1 100 ? 10.797 7.981 -9.173 1.00 88.19 100 SER A C 1
ATOM 814 O O . SER A 1 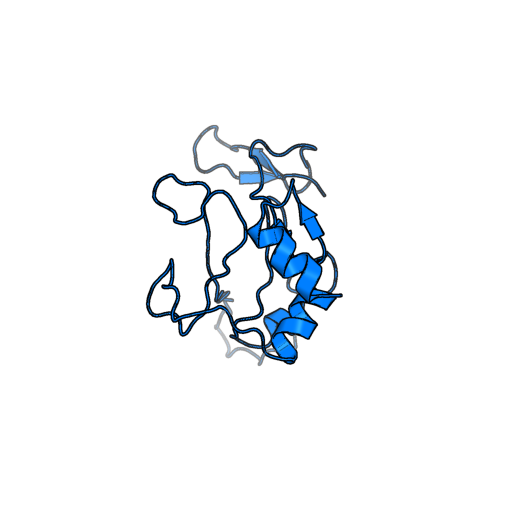100 ? 10.197 8.451 -10.129 1.00 88.19 100 SER A O 1
ATOM 816 N N . THR A 1 101 ? 10.586 6.735 -8.751 1.00 90.44 101 THR A N 1
ATOM 817 C CA . THR A 1 101 ? 9.672 5.779 -9.406 1.00 90.44 101 THR A CA 1
ATOM 818 C C . THR A 1 101 ? 8.953 4.919 -8.374 1.00 90.44 101 THR A C 1
ATOM 820 O O . THR A 1 101 ? 9.473 4.703 -7.283 1.00 90.44 101 THR A O 1
ATOM 823 N N . VAL A 1 102 ? 7.777 4.376 -8.706 1.00 92.88 102 VAL A N 1
ATOM 824 C CA . VAL A 1 102 ? 7.119 3.379 -7.835 1.00 92.88 102 VAL A CA 1
ATOM 825 C C . VAL A 1 102 ? 7.975 2.112 -7.759 1.00 92.88 102 VAL A C 1
ATOM 827 O O . VAL A 1 102 ? 8.380 1.694 -6.679 1.00 92.88 102 VAL A O 1
ATOM 830 N N . ALA A 1 103 ? 8.324 1.547 -8.917 1.00 92.00 103 ALA A N 1
ATOM 831 C CA . ALA A 1 103 ? 9.171 0.362 -9.013 1.00 92.00 103 ALA A CA 1
ATOM 832 C C . ALA A 1 103 ? 10.662 0.682 -8.747 1.00 92.00 103 ALA A C 1
ATOM 834 O O . ALA A 1 103 ? 11.077 1.831 -8.935 1.00 92.00 103 ALA A O 1
ATOM 835 N N . PRO A 1 104 ? 11.483 -0.308 -8.353 1.00 93.56 104 PRO A N 1
ATOM 836 C CA . PRO A 1 104 ? 11.088 -1.653 -7.922 1.00 93.56 104 PRO A CA 1
ATOM 837 C C . PRO A 1 104 ? 10.276 -1.620 -6.620 1.00 93.56 104 PRO A C 1
ATOM 839 O O . PRO A 1 104 ? 10.484 -0.743 -5.785 1.00 93.56 104 PRO A O 1
ATOM 842 N N . LEU A 1 105 ? 9.344 -2.564 -6.461 1.00 95.25 105 LEU A N 1
ATOM 843 C CA . LEU A 1 105 ? 8.622 -2.729 -5.199 1.00 95.25 105 LEU A CA 1
ATOM 844 C C . LEU A 1 105 ? 9.495 -3.506 -4.204 1.00 95.25 105 LEU A C 1
ATOM 846 O O . LEU A 1 105 ? 10.129 -4.480 -4.626 1.00 95.25 105 LEU A O 1
ATOM 850 N N . PRO A 1 106 ? 9.531 -3.102 -2.922 1.00 95.69 106 PRO A N 1
ATOM 851 C CA . PRO A 1 106 ? 10.087 -3.924 -1.851 1.00 95.69 106 PRO A CA 1
ATOM 852 C C . PRO A 1 106 ? 9.244 -5.189 -1.636 1.00 95.69 106 PRO A C 1
ATOM 854 O O . PRO A 1 106 ? 8.111 -5.268 -2.105 1.00 95.69 106 PRO A O 1
ATOM 857 N N . PHE A 1 107 ? 9.800 -6.171 -0.934 1.00 97.19 107 PHE A N 1
ATOM 858 C CA . PHE A 1 107 ? 9.106 -7.389 -0.510 1.00 97.19 107 PHE A CA 1
ATOM 859 C C . PHE A 1 107 ? 9.710 -7.893 0.804 1.00 97.19 107 PHE A C 1
ATOM 861 O O . PHE A 1 107 ? 10.836 -7.532 1.144 1.00 97.19 107 PHE A O 1
ATOM 868 N N . HIS A 1 108 ? 8.973 -8.695 1.564 1.00 97.19 108 HIS A N 1
ATOM 869 C CA . HIS A 1 108 ? 9.338 -9.061 2.937 1.00 97.19 108 HIS A CA 1
ATOM 870 C C . HIS A 1 108 ? 10.636 -9.867 3.043 1.00 97.19 108 HIS A C 1
ATOM 872 O O . HIS A 1 108 ? 11.440 -9.620 3.937 1.00 97.19 108 HIS A O 1
ATOM 878 N N . GLU A 1 109 ? 10.851 -10.804 2.121 1.00 96.69 109 GLU A N 1
ATOM 879 C CA . GLU A 1 109 ? 12.009 -11.709 2.131 1.00 96.69 109 GLU A CA 1
ATOM 880 C C . GLU A 1 109 ? 13.267 -11.103 1.481 1.00 96.69 109 GLU A C 1
ATOM 882 O O . GLU A 1 109 ? 14.261 -11.807 1.300 1.00 96.69 109 GLU A O 1
ATOM 887 N N . MET A 1 110 ? 13.249 -9.816 1.111 1.00 97.12 110 MET A N 1
ATOM 888 C CA . MET A 1 110 ? 14.420 -9.166 0.522 1.00 97.12 110 MET A CA 1
ATOM 889 C C . MET A 1 110 ? 15.521 -8.968 1.569 1.00 97.12 110 MET A C 1
ATOM 891 O O . MET A 1 110 ? 15.259 -8.567 2.705 1.00 97.12 110 MET A O 1
ATOM 895 N N . SER A 1 111 ? 16.778 -9.174 1.185 1.00 97.06 111 SER A N 1
ATOM 896 C CA . SER A 1 111 ? 17.918 -9.024 2.097 1.00 97.06 111 SER A CA 1
ATOM 897 C C . SER A 1 111 ? 18.152 -7.572 2.538 1.00 97.06 111 SER A C 1
ATOM 899 O O . SER A 1 111 ? 18.595 -7.313 3.660 1.00 97.06 111 SER A O 1
ATOM 901 N N . ASN A 1 112 ? 17.856 -6.621 1.652 1.00 94.75 112 ASN A N 1
ATOM 902 C CA . ASN A 1 112 ? 17.884 -5.184 1.883 1.00 94.75 112 ASN A CA 1
ATOM 903 C C . ASN A 1 112 ? 17.047 -4.472 0.807 1.00 94.75 112 ASN A C 1
ATOM 905 O O . ASN A 1 112 ? 16.773 -5.041 -0.247 1.00 94.75 112 ASN A O 1
ATOM 909 N N . TYR A 1 113 ? 16.707 -3.201 1.030 1.00 92.75 113 TYR A N 1
ATOM 910 C CA . TYR A 1 113 ? 16.230 -2.319 -0.031 1.00 92.75 113 TYR A CA 1
ATOM 911 C C . TYR A 1 113 ? 17.239 -1.182 -0.274 1.00 92.75 113 TYR A C 1
ATOM 913 O O . TYR A 1 113 ? 17.609 -0.483 0.671 1.00 92.75 113 TYR A O 1
ATOM 921 N N . PRO A 1 114 ? 17.695 -0.956 -1.517 1.00 93.31 114 PRO A N 1
ATOM 922 C CA . PRO A 1 114 ? 17.371 -1.723 -2.716 1.00 93.31 114 PRO A CA 1
ATOM 923 C C . PRO A 1 114 ? 18.003 -3.122 -2.679 1.00 93.31 114 PRO A C 1
ATOM 925 O O . PRO A 1 114 ? 19.121 -3.280 -2.184 1.00 93.31 114 PRO A O 1
ATOM 928 N N . TYR A 1 115 ? 17.289 -4.115 -3.208 1.00 94.69 115 TYR A N 1
ATOM 929 C CA . TYR A 1 115 ? 17.799 -5.479 -3.347 1.00 94.69 115 TYR A CA 1
ATOM 930 C C . TYR A 1 115 ? 18.702 -5.614 -4.579 1.00 94.69 115 TYR A C 1
ATOM 932 O O . TYR A 1 115 ? 18.626 -4.810 -5.514 1.00 94.69 115 TYR A O 1
ATOM 940 N N . GLY A 1 116 ? 19.605 -6.597 -4.542 1.00 94.25 116 GLY A N 1
ATOM 941 C CA . GLY A 1 116 ? 20.574 -6.855 -5.611 1.00 94.25 116 GLY A CA 1
ATOM 942 C C . GLY A 1 116 ? 19.967 -7.562 -6.826 1.00 94.25 116 GLY A C 1
ATOM 943 O O . GLY A 1 116 ? 18.810 -7.961 -6.812 1.00 94.25 116 GLY A O 1
ATOM 944 N N . GLU A 1 117 ? 20.771 -7.757 -7.876 1.00 92.81 117 GLU A N 1
ATOM 945 C CA . GLU A 1 117 ? 20.339 -8.419 -9.124 1.00 92.81 117 GLU A CA 1
ATOM 946 C C . GLU A 1 117 ? 19.942 -9.896 -8.939 1.00 92.81 117 GLU A C 1
ATOM 948 O O . GLU A 1 117 ? 19.196 -10.437 -9.754 1.00 92.81 117 GLU A O 1
ATOM 953 N N . ASP A 1 118 ? 20.420 -10.538 -7.869 1.00 95.56 118 ASP A N 1
ATOM 954 C CA . ASP A 1 118 ? 20.102 -11.930 -7.518 1.00 95.56 118 ASP A CA 1
ATOM 955 C C . ASP A 1 118 ? 18.729 -12.082 -6.835 1.00 95.56 118 ASP A C 1
ATOM 957 O O . ASP A 1 118 ? 18.270 -13.197 -6.577 1.00 95.56 118 ASP A O 1
ATOM 961 N N . GLU A 1 119 ? 18.069 -10.966 -6.532 1.00 96.88 119 GLU A N 1
ATOM 962 C CA . GLU A 1 119 ? 16.784 -10.895 -5.852 1.00 96.88 119 GLU A CA 1
ATOM 963 C C . GLU A 1 119 ? 15.752 -10.190 -6.737 1.00 96.88 119 GLU A C 1
ATOM 965 O O . GLU A 1 119 ? 16.066 -9.318 -7.548 1.00 96.88 119 GLU A O 1
ATOM 970 N N . SER A 1 120 ? 14.483 -10.560 -6.591 1.00 95.00 120 SER A N 1
ATOM 971 C CA . SER A 1 120 ? 13.406 -9.921 -7.342 1.00 95.00 120 SER A CA 1
ATOM 972 C C . SER A 1 120 ? 12.108 -9.973 -6.563 1.00 95.00 120 SER A C 1
ATOM 974 O O . SER A 1 120 ? 11.835 -10.957 -5.875 1.00 95.00 120 SER A O 1
ATOM 976 N N . TYR A 1 121 ? 11.300 -8.927 -6.721 1.00 95.44 121 TYR A N 1
ATOM 977 C CA . TYR A 1 121 ? 9.919 -8.947 -6.265 1.00 95.44 121 TYR A CA 1
ATOM 978 C C . TYR A 1 121 ? 9.184 -10.174 -6.847 1.00 95.44 121 TYR A C 1
ATOM 980 O O . TYR A 1 121 ? 9.399 -10.488 -8.023 1.00 95.44 121 TYR A O 1
ATOM 988 N N . PRO A 1 122 ? 8.332 -10.876 -6.075 1.00 95.31 122 PRO A N 1
ATOM 989 C CA . PRO A 1 122 ? 7.667 -12.084 -6.552 1.00 95.31 122 PRO A CA 1
ATOM 990 C C . PRO A 1 122 ? 6.842 -11.855 -7.829 1.00 95.31 122 PRO A C 1
ATOM 992 O O . PRO A 1 122 ? 5.989 -10.975 -7.900 1.00 95.31 122 PRO A O 1
ATOM 995 N N . MET A 1 123 ? 7.072 -12.692 -8.845 1.00 94.00 123 MET A N 1
ATOM 996 C CA . MET A 1 123 ? 6.372 -12.652 -10.145 1.00 94.00 123 MET A CA 1
ATOM 997 C C . MET A 1 123 ? 5.694 -13.990 -10.471 1.00 94.00 123 MET A C 1
ATOM 999 O O . MET A 1 123 ? 5.603 -14.404 -11.629 1.00 94.00 123 MET A O 1
ATOM 1003 N N . ASP A 1 124 ? 5.241 -14.711 -9.444 1.00 95.75 124 ASP A N 1
ATOM 1004 C CA . ASP A 1 124 ? 4.434 -15.916 -9.628 1.00 95.75 124 ASP A CA 1
ATOM 1005 C C . ASP A 1 124 ? 3.027 -15.593 -10.174 1.00 95.75 124 ASP A C 1
ATOM 1007 O O . ASP A 1 124 ? 2.634 -14.441 -10.362 1.00 95.75 124 ASP A O 1
ATOM 1011 N N . LYS A 1 125 ? 2.237 -16.637 -10.446 1.00 97.62 125 LYS A N 1
ATOM 1012 C CA . LYS A 1 125 ? 0.898 -16.491 -11.039 1.00 97.62 125 LYS A CA 1
ATOM 1013 C C . LYS A 1 125 ? -0.049 -15.628 -10.202 1.00 97.62 125 LYS A C 1
ATOM 1015 O O . LYS A 1 125 ? -0.888 -14.941 -10.783 1.00 97.62 125 LYS A O 1
ATOM 1020 N N . GLU A 1 126 ? 0.053 -15.683 -8.878 1.00 96.25 126 GLU A N 1
ATOM 1021 C CA . GLU A 1 126 ? -0.824 -14.926 -7.985 1.00 96.25 126 GLU A CA 1
ATOM 1022 C C . GLU A 1 126 ? -0.435 -13.444 -7.992 1.00 96.25 126 GLU A C 1
ATOM 1024 O O . GLU A 1 126 ? -1.308 -12.586 -8.135 1.00 96.25 126 GLU A O 1
ATOM 1029 N N . HIS A 1 127 ? 0.865 -13.140 -7.956 1.00 97.19 127 HIS A N 1
ATOM 1030 C CA . HIS A 1 127 ? 1.374 -11.769 -8.053 1.00 97.19 127 HIS A CA 1
ATOM 1031 C C . HIS A 1 127 ? 1.083 -11.139 -9.417 1.00 97.19 127 HIS A C 1
ATOM 1033 O O . HIS A 1 127 ? 0.625 -9.999 -9.484 1.00 97.19 127 HIS A O 1
ATOM 1039 N N . LEU A 1 128 ? 1.244 -11.889 -10.510 1.00 96.75 128 LEU A N 1
ATOM 1040 C CA . LEU A 1 128 ? 0.886 -11.416 -11.851 1.00 96.75 128 LEU A CA 1
ATOM 1041 C C . LEU A 1 128 ? -0.615 -11.119 -11.975 1.00 96.75 128 LEU A C 1
ATOM 1043 O O . LEU A 1 128 ? -0.991 -10.120 -12.593 1.00 96.75 128 LEU A O 1
ATOM 1047 N N . ARG A 1 129 ? -1.483 -11.949 -11.372 1.00 97.44 129 ARG A N 1
ATOM 1048 C CA . ARG A 1 129 ? -2.929 -11.678 -11.325 1.00 97.44 129 ARG A CA 1
ATOM 1049 C C . ARG A 1 129 ? -3.212 -10.393 -10.555 1.00 97.44 129 ARG A C 1
ATOM 1051 O O . ARG A 1 129 ? -3.929 -9.541 -11.070 1.00 97.44 129 ARG A O 1
ATOM 1058 N N . TYR A 1 130 ? -2.609 -10.234 -9.379 1.00 97.62 130 TYR A N 1
ATOM 1059 C CA . TYR A 1 130 ? -2.741 -9.026 -8.568 1.00 97.62 130 TYR A CA 1
ATOM 1060 C C . TYR A 1 130 ? -2.299 -7.770 -9.322 1.00 97.62 130 TYR A C 1
ATOM 1062 O O . TYR A 1 130 ? -3.068 -6.816 -9.399 1.00 97.62 130 TYR A O 1
ATOM 1070 N N . ILE A 1 131 ? -1.118 -7.781 -9.943 1.00 96.81 131 ILE A N 1
ATOM 1071 C CA . ILE A 1 131 ? -0.610 -6.638 -10.710 1.00 96.81 131 ILE A CA 1
ATOM 1072 C C . ILE A 1 131 ? -1.593 -6.274 -11.825 1.00 96.81 131 ILE A C 1
ATOM 1074 O O . ILE A 1 131 ? -1.949 -5.107 -11.980 1.00 96.81 131 ILE A O 1
ATOM 1078 N N . LYS A 1 132 ? -2.081 -7.270 -12.572 1.00 96.69 132 LYS A N 1
ATOM 1079 C CA . LYS A 1 132 ? -3.016 -7.053 -13.682 1.00 96.69 132 LYS A CA 1
ATOM 1080 C C . LYS A 1 132 ? -4.376 -6.530 -13.226 1.00 96.69 132 LYS A C 1
ATOM 1082 O O . LYS A 1 132 ? -4.994 -5.738 -13.934 1.00 96.69 132 LYS A O 1
ATOM 1087 N N . GLU A 1 133 ? -4.861 -7.005 -12.088 1.00 97.56 133 GLU A N 1
ATOM 1088 C CA . GLU A 1 133 ? -6.193 -6.680 -11.592 1.00 97.56 133 GLU A CA 1
ATOM 1089 C C . GLU A 1 133 ? -6.229 -5.365 -10.814 1.00 97.56 133 GLU A C 1
ATOM 1091 O O . GLU A 1 133 ? -7.164 -4.582 -10.982 1.00 97.56 133 GLU A O 1
ATOM 1096 N N . TYR A 1 134 ? -5.226 -5.121 -9.974 1.00 98.25 134 TYR A N 1
ATOM 1097 C CA . TYR A 1 134 ? -5.204 -4.011 -9.030 1.00 98.25 134 TYR A CA 1
ATOM 1098 C C . TYR A 1 134 ? -4.310 -2.865 -9.496 1.00 98.25 134 TYR A C 1
ATOM 1100 O O . TYR A 1 134 ? -4.731 -1.716 -9.387 1.00 98.25 134 TYR A O 1
ATOM 1108 N N . ASN A 1 135 ? -3.128 -3.119 -10.062 1.00 97.56 135 ASN A N 1
ATOM 1109 C CA . ASN A 1 135 ? -2.131 -2.074 -10.338 1.00 97.56 135 ASN A CA 1
ATOM 1110 C C . ASN A 1 135 ? -2.319 -1.449 -11.723 1.00 97.56 135 ASN A C 1
ATOM 1112 O O . ASN A 1 135 ? -1.441 -1.486 -12.581 1.00 97.56 135 ASN A O 1
ATOM 1116 N N . THR A 1 136 ? -3.496 -0.874 -11.962 1.00 95.19 136 THR A N 1
ATOM 1117 C CA . THR A 1 136 ? -3.890 -0.377 -13.289 1.00 95.19 136 THR A CA 1
ATOM 1118 C C . THR A 1 136 ? -3.901 1.146 -13.396 1.00 95.19 136 THR A C 1
ATOM 1120 O O . THR A 1 136 ? -4.098 1.682 -14.490 1.00 95.19 136 THR A O 1
ATOM 1123 N N . ARG A 1 137 ? -3.704 1.877 -12.291 1.00 94.12 137 ARG A N 1
ATOM 1124 C CA . ARG A 1 137 ? -3.689 3.344 -12.307 1.00 94.12 137 ARG A CA 1
ATOM 1125 C C . ARG A 1 137 ? -2.289 3.840 -12.656 1.00 94.12 137 ARG A C 1
ATOM 1127 O O . ARG A 1 137 ? -1.422 3.958 -11.798 1.00 94.12 137 ARG A O 1
ATOM 1134 N N . LYS A 1 138 ? -2.074 4.127 -13.940 1.00 92.38 138 LYS A N 1
ATOM 1135 C CA . LYS A 1 138 ? -0.817 4.687 -14.448 1.00 92.38 138 LYS A CA 1
ATOM 1136 C C . LYS A 1 138 ? -0.720 6.179 -14.131 1.00 92.38 138 LYS A C 1
ATOM 1138 O O . LYS A 1 138 ? -1.541 6.957 -14.616 1.00 92.38 138 LYS A O 1
ATOM 1143 N N . ILE A 1 139 ? 0.309 6.567 -13.386 1.00 89.25 139 ILE A N 1
ATOM 1144 C CA . ILE A 1 139 ? 0.633 7.965 -13.081 1.00 89.25 139 ILE A CA 1
ATOM 1145 C C . ILE A 1 139 ? 2.005 8.302 -13.667 1.00 89.25 139 ILE A C 1
ATOM 1147 O O . ILE A 1 139 ? 2.928 7.487 -13.642 1.00 89.25 139 ILE A O 1
ATOM 1151 N N . GLY A 1 140 ? 2.130 9.506 -14.228 1.00 84.06 140 GLY A N 1
ATOM 1152 C CA . GLY A 1 140 ? 3.362 9.987 -14.848 1.00 84.06 140 GLY A CA 1
ATOM 1153 C C . GLY A 1 140 ? 3.776 9.223 -16.113 1.00 84.06 140 GLY A C 1
ATOM 1154 O O . GLY A 1 140 ? 3.068 8.363 -16.647 1.00 84.06 140 GLY A O 1
ATOM 1155 N N . LYS A 1 141 ? 4.954 9.572 -16.636 1.00 75.31 141 LYS A N 1
ATOM 11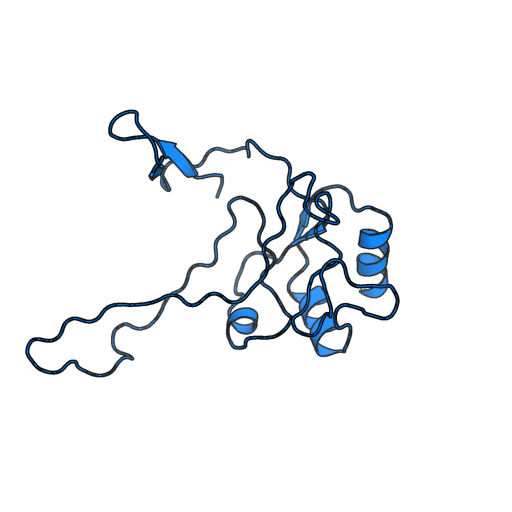56 C CA . LYS A 1 141 ? 5.578 8.858 -17.753 1.00 75.31 141 LYS A CA 1
ATOM 1157 C C . LYS A 1 141 ? 6.477 7.765 -17.179 1.00 75.31 141 LYS A C 1
ATOM 1159 O O . LYS A 1 141 ? 7.412 8.080 -16.455 1.00 75.31 141 LYS A O 1
ATOM 1164 N N . LEU A 1 142 ? 6.184 6.507 -17.508 1.00 64.25 142 LEU A N 1
ATOM 1165 C CA . LEU A 1 142 ? 7.016 5.370 -17.109 1.00 64.25 142 LEU A CA 1
ATOM 1166 C C . LEU A 1 142 ? 8.421 5.521 -17.699 1.00 64.25 142 LEU A C 1
ATOM 1168 O O . LEU A 1 142 ? 8.580 5.971 -18.840 1.00 64.25 142 LEU A O 1
ATOM 1172 N N . ASP A 1 143 ? 9.421 5.132 -16.922 1.00 56.91 143 ASP A N 1
ATOM 1173 C CA . ASP A 1 143 ? 10.771 4.899 -17.414 1.00 56.91 143 ASP A CA 1
ATOM 1174 C C . ASP A 1 143 ? 10.872 3.515 -18.095 1.00 56.91 143 ASP A C 1
ATOM 1176 O O . ASP A 1 143 ? 9.879 2.798 -18.251 1.00 56.91 143 ASP A O 1
ATOM 1180 N N . GLN A 1 144 ? 12.070 3.138 -18.553 1.00 48.81 144 GLN A N 1
ATOM 1181 C CA . GLN A 1 144 ? 12.279 1.873 -19.271 1.00 48.81 144 GLN A CA 1
ATOM 1182 C C . GLN A 1 144 ? 11.925 0.633 -18.427 1.00 48.81 144 GLN A C 1
ATOM 1184 O O . GLN A 1 144 ? 11.444 -0.349 -18.986 1.00 48.81 144 GLN A O 1
ATOM 1189 N N . PHE A 1 145 ? 12.088 0.682 -17.100 1.00 50.34 145 PHE A N 1
ATOM 1190 C CA . PHE A 1 145 ? 11.717 -0.417 -16.201 1.00 50.34 145 PHE A CA 1
ATOM 1191 C C . PHE A 1 145 ? 10.199 -0.526 -16.016 1.00 50.34 145 PHE A C 1
ATOM 1193 O O . PHE A 1 145 ? 9.649 -1.627 -16.074 1.00 50.34 145 PHE A O 1
ATOM 1200 N N . GLY A 1 146 ? 9.495 0.603 -15.889 1.00 52.25 146 GLY A N 1
ATOM 1201 C CA . GLY A 1 146 ? 8.031 0.622 -15.860 1.00 52.25 146 GLY A CA 1
ATOM 1202 C C . GLY A 1 146 ? 7.389 0.076 -17.143 1.00 52.25 146 GLY A C 1
ATOM 1203 O O . GLY A 1 146 ? 6.303 -0.504 -17.091 1.00 52.25 146 GLY A O 1
ATOM 1204 N N . GLN A 1 147 ? 8.070 0.202 -18.287 1.00 52.41 147 GLN A N 1
ATOM 1205 C CA . GLN A 1 147 ? 7.619 -0.379 -19.554 1.00 52.41 147 GLN A CA 1
ATOM 1206 C C . GLN A 1 147 ? 7.729 -1.915 -19.570 1.00 52.41 147 GLN A C 1
ATOM 1208 O O . GLN A 1 147 ? 6.826 -2.577 -20.068 1.00 52.41 147 GLN A O 1
ATOM 1213 N N . ILE A 1 148 ? 8.767 -2.501 -18.962 1.00 55.69 148 ILE A N 1
ATOM 1214 C CA . ILE A 1 148 ? 8.952 -3.964 -18.904 1.00 55.69 148 ILE A CA 1
ATOM 1215 C C . ILE A 1 148 ? 7.830 -4.637 -18.100 1.00 55.69 148 ILE A C 1
ATOM 1217 O O . ILE A 1 148 ? 7.318 -5.679 -18.509 1.00 55.69 148 ILE A O 1
ATOM 1221 N N . LEU A 1 149 ? 7.388 -4.024 -16.997 1.00 48.84 149 LEU A N 1
ATOM 1222 C CA . LEU A 1 149 ? 6.229 -4.503 -16.231 1.00 48.84 149 LEU A CA 1
ATOM 1223 C C . LEU A 1 149 ? 4.904 -4.320 -16.994 1.00 48.84 149 LEU A C 1
ATOM 1225 O O . LEU A 1 149 ? 4.014 -5.158 -16.888 1.00 48.84 149 LEU A O 1
ATOM 1229 N N . SER A 1 150 ? 4.781 -3.263 -17.806 1.00 52.06 150 SER A N 1
ATOM 1230 C CA . SER A 1 150 ? 3.630 -3.064 -18.702 1.00 52.06 150 SER A CA 1
ATOM 1231 C C . SER A 1 150 ? 3.561 -4.128 -19.804 1.00 52.06 150 SER A C 1
ATOM 1233 O O . SER A 1 150 ? 2.475 -4.603 -20.133 1.00 52.06 150 SER A O 1
ATOM 1235 N N . ASP A 1 151 ? 4.703 -4.488 -20.387 1.00 46.44 151 ASP A N 1
ATOM 1236 C CA . ASP A 1 151 ? 4.772 -5.374 -21.554 1.00 46.44 151 ASP A CA 1
ATOM 1237 C C . ASP A 1 151 ? 4.721 -6.861 -21.162 1.00 46.44 151 ASP A C 1
ATOM 1239 O O . ASP A 1 151 ? 4.228 -7.684 -21.926 1.00 46.44 151 ASP A O 1
ATOM 1243 N N . SER A 1 152 ? 5.159 -7.210 -19.948 1.00 47.66 152 SER A N 1
ATOM 1244 C CA . SER A 1 152 ? 5.040 -8.570 -19.391 1.00 47.66 152 SER A CA 1
ATOM 1245 C C . SER A 1 152 ? 3.631 -8.920 -18.884 1.00 47.66 152 SER A C 1
ATOM 1247 O O . SER A 1 152 ? 3.369 -10.075 -18.551 1.00 47.66 152 SER A O 1
ATOM 1249 N N . GLY A 1 153 ? 2.715 -7.944 -18.852 1.00 44.62 153 GLY A N 1
ATOM 1250 C CA . GLY A 1 153 ? 1.302 -8.118 -18.499 1.00 44.62 153 GLY A CA 1
ATOM 1251 C C . GLY A 1 153 ? 0.337 -8.313 -19.682 1.00 44.62 153 GLY A C 1
ATOM 1252 O O . GLY A 1 153 ? -0.874 -8.438 -19.442 1.00 44.62 153 GLY A O 1
ATOM 1253 N N . GLN A 1 154 ? 0.833 -8.319 -20.931 1.00 37.34 154 GLN A N 1
ATOM 1254 C CA . GLN A 1 154 ? 0.038 -8.601 -22.140 1.00 37.34 154 GLN A CA 1
ATOM 1255 C C . GLN A 1 154 ? -0.024 -10.090 -22.481 1.00 37.34 154 GLN A C 1
ATOM 1257 O O . GLN A 1 154 ? 1.035 -10.752 -22.501 1.00 37.34 154 GLN A O 1
#

Radius of gyration: 19.07 Å; Cα contacts (8 Å, |Δi|>4): 153; chains: 1; bounding box: 42×46×56 Å

Solvent-accessible surface area (backbone atoms only — not comparable to full-atom values): 10483 Å² total; per-residue (Å²): 128,48,33,55,35,75,44,42,101,84,79,51,84,78,69,44,74,37,79,90,47,55,37,91,65,73,99,64,85,79,51,22,27,63,24,42,51,89,74,93,56,66,80,49,69,74,56,97,65,78,59,72,82,43,71,61,92,70,61,82,85,87,86,85,77,68,83,77,80,52,82,86,73,62,91,95,63,82,87,84,86,82,89,86,84,87,86,84,87,84,50,83,41,98,87,37,76,61,34,72,32,53,58,79,63,82,49,88,89,52,93,46,88,77,60,57,93,94,54,75,63,80,76,49,76,67,45,50,48,44,45,68,74,37,38,66,38,74,39,76,75,60,54,77,70,51,46,52,61,58,60,74,71,109

Secondary structure (DSSP, 8-state):
--EEEEE-SSS-SSPEEEEEEEESS-SSPPPSEEEPPSS--GGGGSS-SS------TT--------TTSSPPPPTT---------------S-TTSTTTTSSPSPP-TT-SSSS--TT-----SHHHHHHHHHH--EEES---HHHHHHHHTT-

Foldseek 3Di:
DAAFDWDDPVPDDDTDGHPVDHDPDDPDAWQFAFAFDDDDPVVQVPDPFQLDRGDTHPDDDDDDDDPVVDDDDDPPDDDDDDDDDDADDADCDPPGPPNRHCPPGDGDPAPDVVGDPVDGRDDDPVNLVSCLNTRHDGDDDDDPVNVVNVVVND

pLDDT: mean 85.34, std 14.1, range [37.34, 98.25]

Sequence (154 aa):
KGFPKYYSPDGKEPLEYDYYQALPEALWDDQPGYYTRYGDVRELLMQTDDKFVIAGHGDEVALEFAADSVPELPAGWTRDFLLFVDGFVKEKDPYTAFSSTVAPLPFHEMSNYPYGEDESYPMDKEHLRYIKEYNTRKIGKLDQFGQILSDSGQ